Protein AF-A0A397J3V9-F1 (afdb_monomer)

Organism: NCBI:txid1348612

Solvent-accessible surface area (backbone atoms only — not comparable to full-atom values): 6499 Å² total; per-residue (Å²): 133,70,63,68,57,55,51,54,33,61,75,67,69,60,52,56,84,55,53,51,75,68,44,44,78,47,19,62,61,45,48,74,74,38,84,43,70,69,54,41,54,51,46,46,50,44,39,36,78,72,54,57,31,49,75,65,44,39,41,45,34,53,62,83,75,92,65,94,66,84,74,77,77,77,81,62,92,64,95,73,89,80,81,88,72,82,83,77,85,71,70,70,67,61,62,63,63,68,77,76,116

Sequence (101 aa):
MLAVVTKIVEKYNLSSKTDSSELSQYTTEFLKSLTDDRKRNQARKRLQDGFKFSNEQVSVLIPNQRSGKVKIINVIKGSCKMVVTSPPKDLEEEIIREITK

Foldseek 3Di:
DLVQLVCLCVVVVDALPDDLVVLLVQLVVLCVVQVDPVSLVVSLCCCCVPRVHDPSSSCSNRPDPPDDDPPPPPPPPDDDDDDDDDDDPPPPPVVVVVVPD

pLDDT: mean 74.92, std 22.27, range [37.09, 97.06]

Structure (mmCIF, N/CA/C/O backbone):
data_AF-A0A397J3V9-F1
#
_entry.id   AF-A0A397J3V9-F1
#
loop_
_atom_site.group_PDB
_atom_site.id
_atom_site.type_symbol
_atom_site.label_atom_id
_atom_site.label_alt_id
_atom_site.label_comp_id
_atom_site.label_asym_id
_atom_site.label_entity_id
_atom_site.label_seq_id
_atom_site.pdbx_PDB_ins_code
_atom_site.Cartn_x
_atom_site.Cartn_y
_atom_site.Cartn_z
_atom_site.occupancy
_atom_site.B_iso_or_equiv
_atom_site.auth_seq_id
_atom_site.auth_comp_id
_atom_site.auth_asym_id
_atom_site.auth_atom_id
_atom_site.pdbx_PDB_model_num
ATOM 1 N N . MET A 1 1 ? -1.653 -13.757 -4.297 1.00 57.25 1 MET A N 1
ATOM 2 C CA . MET A 1 1 ? -1.775 -12.927 -3.075 1.00 57.25 1 MET A CA 1
ATOM 3 C C . MET A 1 1 ? -0.457 -12.187 -2.861 1.00 57.25 1 MET A C 1
ATOM 5 O O . MET A 1 1 ? 0.576 -12.823 -3.017 1.00 57.25 1 MET A O 1
ATOM 9 N N . LEU A 1 2 ? -0.449 -10.878 -2.578 1.00 83.12 2 LEU A N 1
ATOM 10 C CA . LEU A 1 2 ? 0.805 -10.130 -2.391 1.00 83.12 2 LEU A CA 1
ATOM 11 C C . LEU A 1 2 ? 1.211 -10.144 -0.909 1.00 83.12 2 LEU A C 1
ATOM 13 O O . LEU A 1 2 ? 0.781 -9.290 -0.139 1.00 83.12 2 LEU A O 1
ATOM 17 N N . ALA A 1 3 ? 2.017 -11.137 -0.522 1.00 89.25 3 ALA A N 1
ATOM 18 C CA . ALA A 1 3 ? 2.370 -11.408 0.877 1.00 89.25 3 ALA A CA 1
ATOM 19 C C . ALA A 1 3 ? 3.008 -10.208 1.602 1.00 89.25 3 ALA A C 1
ATOM 21 O O . ALA A 1 3 ? 2.799 -10.029 2.795 1.00 89.25 3 ALA A O 1
ATOM 22 N N . VAL A 1 4 ? 3.742 -9.360 0.877 1.00 90.00 4 VAL A N 1
ATOM 23 C CA . VAL A 1 4 ? 4.372 -8.140 1.410 1.00 90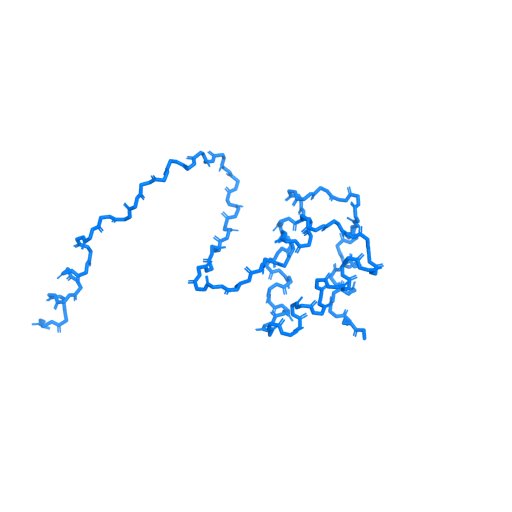.00 4 VAL A CA 1
ATOM 24 C C . VAL A 1 4 ? 3.349 -7.182 2.024 1.00 90.00 4 VAL A C 1
ATOM 26 O O . VAL A 1 4 ? 3.568 -6.687 3.121 1.00 90.00 4 VAL A O 1
ATOM 29 N N . VAL A 1 5 ? 2.217 -6.949 1.350 1.00 93.31 5 VAL A N 1
ATOM 30 C CA . VAL A 1 5 ? 1.178 -6.029 1.848 1.00 93.31 5 VAL A CA 1
ATOM 31 C C . VAL A 1 5 ? 0.584 -6.560 3.140 1.00 93.31 5 VAL A C 1
ATOM 33 O O . VAL A 1 5 ? 0.479 -5.815 4.104 1.00 93.31 5 VAL A O 1
ATOM 36 N N . THR A 1 6 ? 0.251 -7.851 3.171 1.00 94.19 6 THR A N 1
ATOM 37 C CA . THR A 1 6 ? -0.274 -8.503 4.374 1.00 94.19 6 THR A CA 1
ATOM 38 C C . THR A 1 6 ? 0.706 -8.382 5.539 1.00 94.19 6 THR A C 1
ATOM 40 O O . THR A 1 6 ? 0.311 -7.929 6.604 1.00 94.19 6 THR A O 1
ATOM 43 N N . LYS A 1 7 ? 1.996 -8.662 5.310 1.00 95.25 7 LYS A N 1
ATOM 44 C CA . LYS A 1 7 ? 3.034 -8.532 6.342 1.00 95.25 7 LYS A CA 1
ATOM 45 C C . LYS A 1 7 ? 3.137 -7.116 6.904 1.00 95.25 7 LYS A C 1
ATOM 47 O O . LYS A 1 7 ? 3.266 -6.967 8.110 1.00 95.25 7 LYS A O 1
ATOM 52 N N . ILE A 1 8 ? 3.103 -6.084 6.056 1.00 94.19 8 ILE A N 1
ATOM 53 C CA . ILE A 1 8 ? 3.182 -4.687 6.516 1.00 94.19 8 ILE A CA 1
ATOM 54 C C . ILE A 1 8 ? 1.918 -4.312 7.299 1.00 94.19 8 ILE A C 1
ATOM 56 O O . ILE A 1 8 ? 2.022 -3.729 8.375 1.00 94.19 8 ILE A O 1
ATOM 60 N N . VAL A 1 9 ? 0.737 -4.675 6.790 1.00 94.81 9 VAL A N 1
ATOM 61 C CA . VAL A 1 9 ? -0.546 -4.398 7.450 1.00 94.81 9 VAL A CA 1
ATOM 62 C C . VAL A 1 9 ? -0.610 -5.051 8.831 1.00 94.81 9 VAL A C 1
ATOM 64 O O . VAL A 1 9 ? -0.954 -4.376 9.794 1.00 94.81 9 VAL A O 1
ATOM 67 N N . GLU A 1 10 ? -0.220 -6.320 8.952 1.00 94.94 10 GLU A N 1
ATOM 68 C CA . GLU A 1 10 ? -0.196 -7.043 10.230 1.00 94.94 10 GLU A CA 1
ATOM 69 C C . GLU A 1 10 ? 0.885 -6.506 11.174 1.00 94.94 10 GLU A C 1
ATOM 71 O O . GLU A 1 10 ? 0.608 -6.252 12.341 1.00 94.94 10 GLU A O 1
ATOM 76 N N . LYS A 1 11 ? 2.103 -6.258 10.671 1.00 96.00 11 LYS A N 1
ATOM 77 C CA . LYS A 1 11 ? 3.224 -5.740 11.476 1.00 96.00 11 LYS A CA 1
ATOM 78 C C . LYS A 1 11 ? 2.877 -4.437 12.197 1.00 96.00 11 LYS A C 1
ATOM 80 O O . LYS A 1 11 ? 3.338 -4.228 13.316 1.00 96.00 11 LYS A O 1
ATOM 85 N N . TYR A 1 12 ? 2.110 -3.562 11.550 1.00 94.69 12 TYR A N 1
ATOM 86 C CA . TYR A 1 12 ? 1.729 -2.259 12.099 1.00 94.69 12 TYR A CA 1
ATOM 87 C C . TYR A 1 12 ? 0.257 -2.186 12.527 1.00 94.69 12 TYR A C 1
ATOM 89 O O . TYR A 1 12 ? -0.211 -1.104 12.861 1.00 94.69 12 TYR A O 1
ATOM 97 N N . ASN A 1 13 ? -0.471 -3.310 12.526 1.00 95.12 13 ASN A N 1
ATOM 98 C CA . ASN A 1 13 ? -1.907 -3.374 12.832 1.00 95.12 13 ASN A CA 1
ATOM 99 C C . ASN A 1 13 ? -2.750 -2.332 12.066 1.00 95.12 13 ASN A C 1
ATOM 101 O O . ASN A 1 13 ? -3.676 -1.730 12.613 1.00 95.12 13 ASN A O 1
ATOM 105 N N . LEU A 1 14 ? -2.427 -2.104 10.789 1.00 95.38 14 LEU A N 1
ATOM 106 C CA . LEU A 1 14 ? -3.122 -1.119 9.960 1.00 95.38 14 LEU A CA 1
ATOM 107 C C . LEU A 1 14 ? -4.525 -1.615 9.620 1.00 95.38 14 LEU A C 1
ATOM 109 O O . LEU A 1 14 ? -4.734 -2.787 9.307 1.00 95.38 14 LEU A O 1
ATOM 113 N N . SER A 1 15 ? -5.495 -0.709 9.598 1.00 95.19 15 SER A N 1
ATOM 114 C CA . SER A 1 15 ? -6.855 -1.047 9.186 1.00 95.19 15 SER A CA 1
ATOM 115 C C . SER A 1 15 ? -7.516 0.108 8.449 1.00 95.19 15 SER A C 1
ATOM 117 O O . SER A 1 15 ? -7.050 1.244 8.507 1.00 95.19 15 SER A O 1
ATOM 119 N N . SER A 1 16 ? -8.654 -0.158 7.809 1.00 94.69 16 SER A N 1
ATOM 120 C CA . SER A 1 16 ? -9.470 0.887 7.183 1.00 94.69 16 SER A CA 1
ATOM 121 C C . SER A 1 16 ? -9.982 1.948 8.165 1.00 94.69 16 SER A C 1
ATOM 123 O O . SER A 1 16 ? -10.416 3.009 7.725 1.00 94.69 16 SER A O 1
ATOM 125 N N . LYS A 1 17 ? -9.920 1.689 9.478 1.00 94.94 17 LYS A N 1
ATOM 126 C CA . LYS A 1 17 ? -10.285 2.646 10.532 1.00 94.94 17 LYS A CA 1
ATOM 127 C C . LYS A 1 17 ? -9.151 3.613 10.889 1.00 94.94 17 LYS A C 1
ATOM 129 O O . LYS A 1 17 ? -9.413 4.595 11.567 1.00 94.94 17 LYS A O 1
ATOM 134 N N . THR A 1 18 ? -7.915 3.325 10.479 1.00 92.94 18 THR A N 1
ATOM 135 C CA . THR A 1 18 ? -6.749 4.173 10.753 1.00 92.94 18 THR A CA 1
ATOM 136 C C . THR A 1 18 ? -6.812 5.445 9.910 1.00 92.94 18 THR A C 1
ATOM 138 O O . THR A 1 18 ? -7.098 5.387 8.711 1.00 92.94 18 THR A O 1
ATOM 141 N N . ASP A 1 19 ? -6.510 6.593 10.509 1.00 91.25 19 ASP A N 1
ATOM 142 C CA . ASP A 1 19 ? -6.555 7.871 9.806 1.00 91.25 19 ASP A CA 1
ATOM 143 C C . ASP A 1 19 ? -5.541 7.939 8.659 1.00 91.25 19 ASP A C 1
ATOM 145 O O . ASP A 1 19 ? -4.390 7.515 8.781 1.00 91.25 19 ASP A O 1
ATOM 149 N N . SER A 1 20 ? -5.940 8.555 7.543 1.00 88.50 20 SER A N 1
ATOM 150 C CA . SER A 1 20 ? -5.066 8.758 6.378 1.00 88.50 20 SER A CA 1
ATOM 151 C C . SER A 1 20 ? -3.764 9.485 6.744 1.00 88.50 20 SER A C 1
ATOM 153 O O . SER A 1 20 ? -2.712 9.175 6.192 1.00 88.50 20 SER A O 1
ATOM 155 N N . SER A 1 21 ? -3.813 10.420 7.698 1.00 86.38 21 SER A N 1
ATOM 156 C CA . SER A 1 21 ? -2.624 11.132 8.187 1.00 86.38 21 SER A CA 1
ATOM 157 C C . SER A 1 21 ? -1.635 10.186 8.874 1.00 86.38 21 SER A C 1
ATOM 159 O O . SER A 1 21 ? -0.444 10.205 8.567 1.00 86.38 21 SER A O 1
ATOM 161 N N . GLU A 1 22 ? -2.128 9.295 9.736 1.00 89.69 22 GLU A N 1
ATOM 162 C CA . GLU A 1 22 ? -1.298 8.300 10.416 1.00 89.69 22 GLU A CA 1
ATOM 163 C C . GLU A 1 22 ? -0.747 7.270 9.425 1.00 89.69 22 GLU A C 1
ATOM 165 O O . GLU A 1 22 ? 0.421 6.899 9.501 1.00 89.69 22 GLU A O 1
ATOM 170 N N . LEU A 1 23 ? -1.533 6.876 8.418 1.00 92.38 23 LEU A N 1
ATOM 171 C CA . LEU A 1 23 ? -1.070 5.963 7.370 1.00 92.38 23 LEU A CA 1
ATOM 172 C C . LEU A 1 23 ? 0.114 6.520 6.561 1.00 92.38 23 LEU A C 1
ATOM 174 O O . LEU A 1 23 ? 0.934 5.739 6.071 1.00 92.38 23 LEU A O 1
ATOM 178 N N . SER A 1 24 ? 0.243 7.846 6.446 1.00 88.94 24 SER A N 1
ATOM 179 C CA . SER A 1 24 ? 1.317 8.484 5.669 1.00 88.94 24 SER A CA 1
ATOM 180 C C . SER A 1 24 ? 2.725 8.156 6.174 1.00 88.94 24 SER A C 1
ATOM 182 O O . SER A 1 24 ? 3.669 8.112 5.384 1.00 88.94 24 SER A O 1
ATOM 184 N N . GLN A 1 25 ? 2.879 7.821 7.460 1.00 91.31 25 GLN A N 1
ATOM 185 C CA . GLN A 1 25 ? 4.182 7.444 8.012 1.00 91.31 25 GLN A CA 1
ATOM 186 C C . GLN A 1 25 ? 4.694 6.096 7.475 1.00 91.31 25 GLN A C 1
ATOM 188 O O . GLN A 1 25 ? 5.896 5.831 7.502 1.00 91.31 25 GLN A O 1
ATOM 193 N N . TYR A 1 26 ? 3.803 5.249 6.943 1.00 93.56 26 TYR A N 1
ATOM 194 C CA . TYR A 1 26 ? 4.1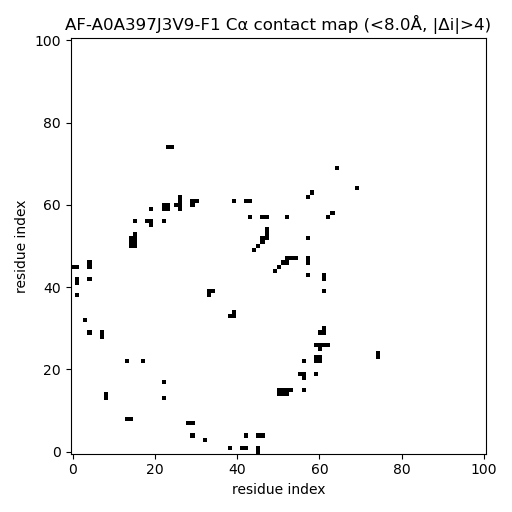48 3.923 6.421 1.00 93.56 26 TYR A CA 1
ATOM 195 C C . TYR A 1 26 ? 4.377 3.898 4.908 1.00 93.56 26 TYR A C 1
ATOM 197 O O . TYR A 1 26 ? 4.801 2.869 4.375 1.00 93.56 26 TYR A O 1
ATOM 205 N N . THR A 1 27 ? 4.151 5.011 4.205 1.00 90.75 27 THR A N 1
ATOM 206 C CA . THR A 1 27 ? 4.325 5.106 2.748 1.00 90.75 27 THR A CA 1
ATOM 207 C C . THR A 1 27 ? 5.711 4.629 2.311 1.00 90.75 27 THR A C 1
ATOM 209 O O . THR A 1 27 ? 5.840 3.840 1.375 1.00 90.75 27 THR A O 1
ATOM 212 N N . THR A 1 28 ? 6.760 5.034 3.029 1.00 88.62 28 THR A N 1
ATOM 213 C CA . THR A 1 28 ? 8.143 4.659 2.710 1.00 88.62 28 THR A CA 1
ATOM 214 C C . THR A 1 28 ? 8.381 3.147 2.791 1.00 88.62 28 THR A C 1
ATOM 216 O O . THR A 1 28 ? 9.099 2.602 1.954 1.00 88.62 28 THR A O 1
ATOM 219 N N . GLU A 1 29 ? 7.760 2.439 3.737 1.00 91.69 29 GLU A N 1
ATOM 220 C CA . GLU A 1 29 ? 7.910 0.981 3.868 1.00 91.69 29 GLU A CA 1
ATOM 221 C C . GLU A 1 29 ? 7.225 0.221 2.726 1.00 91.69 29 GLU A C 1
ATOM 223 O O . GLU A 1 29 ? 7.782 -0.743 2.184 1.00 91.69 29 GLU A O 1
ATOM 228 N N . PHE A 1 30 ? 6.059 0.700 2.283 1.00 90.88 30 PHE A N 1
ATOM 229 C CA . PHE A 1 30 ? 5.419 0.177 1.078 1.00 90.88 30 PHE A CA 1
ATOM 230 C C . PHE A 1 30 ? 6.270 0.441 -0.167 1.00 90.88 30 PHE A C 1
ATOM 232 O O . PHE A 1 30 ? 6.471 -0.475 -0.962 1.00 90.88 30 PHE A O 1
ATOM 239 N N . LEU A 1 31 ? 6.812 1.650 -0.332 1.00 87.12 31 LEU A N 1
ATOM 240 C CA . LEU A 1 31 ? 7.618 2.005 -1.506 1.00 87.12 31 LEU A CA 1
ATOM 241 C C . LEU A 1 31 ? 8.931 1.218 -1.590 1.00 87.12 31 LEU A C 1
ATOM 243 O O . LEU A 1 31 ? 9.272 0.739 -2.670 1.00 87.12 31 LEU A O 1
ATOM 247 N N . LYS A 1 32 ? 9.627 1.010 -0.464 1.00 88.75 32 LYS A N 1
ATOM 248 C CA . LYS A 1 32 ? 10.825 0.151 -0.408 1.00 88.75 32 LYS A CA 1
ATOM 249 C C . LYS A 1 32 ? 10.522 -1.283 -0.843 1.00 88.75 32 LYS A C 1
ATOM 251 O O . LYS A 1 32 ? 11.327 -1.913 -1.522 1.00 88.75 32 LYS A O 1
ATOM 256 N N . SER A 1 33 ? 9.353 -1.794 -0.460 1.00 88.00 33 SER A N 1
ATOM 257 C CA . SER A 1 33 ? 8.968 -3.180 -0.731 1.00 88.00 33 SER A CA 1
ATOM 258 C C . SER A 1 33 ? 8.330 -3.383 -2.116 1.00 88.00 33 SER A C 1
ATOM 260 O O . SER A 1 33 ? 8.240 -4.515 -2.599 1.00 88.00 33 SER A O 1
ATOM 262 N N . LEU A 1 34 ? 7.869 -2.307 -2.765 1.00 88.62 34 LEU A N 1
ATOM 263 C CA . LEU A 1 34 ? 7.118 -2.323 -4.024 1.00 88.62 34 LEU A CA 1
ATOM 264 C C . LEU A 1 34 ? 7.830 -1.488 -5.099 1.00 88.62 34 LEU A C 1
ATOM 266 O O . LEU A 1 34 ? 7.366 -0.418 -5.493 1.00 88.62 34 LEU A O 1
ATOM 270 N N . THR A 1 35 ? 8.947 -2.015 -5.598 1.00 81.81 35 THR A N 1
ATOM 271 C CA . THR A 1 35 ? 9.794 -1.357 -6.608 1.00 81.81 35 THR A CA 1
ATOM 272 C C . THR A 1 35 ? 9.197 -1.333 -8.021 1.00 81.81 35 THR A C 1
ATOM 274 O O . THR A 1 35 ? 9.610 -0.528 -8.844 1.00 81.81 35 THR A O 1
ATOM 277 N N . ASP A 1 36 ? 8.220 -2.196 -8.306 1.00 85.44 36 ASP A N 1
ATOM 278 C CA . ASP A 1 36 ? 7.624 -2.399 -9.633 1.00 85.44 36 ASP A CA 1
ATOM 279 C C . ASP A 1 36 ? 6.171 -1.888 -9.669 1.00 85.44 36 ASP A C 1
ATOM 281 O O . ASP A 1 36 ? 5.374 -2.171 -8.767 1.00 85.44 36 ASP A O 1
ATOM 285 N N . ASP A 1 37 ? 5.794 -1.181 -10.736 1.00 84.94 37 ASP A N 1
ATOM 286 C CA . ASP A 1 37 ? 4.443 -0.646 -10.944 1.00 84.94 37 ASP A CA 1
ATOM 287 C C . ASP A 1 37 ? 3.332 -1.695 -10.943 1.00 84.94 37 ASP A C 1
ATOM 289 O O . ASP A 1 37 ? 2.250 -1.476 -10.383 1.00 84.94 37 ASP A O 1
ATOM 293 N N . ARG A 1 38 ? 3.584 -2.870 -11.518 1.00 88.44 38 ARG A N 1
ATOM 294 C CA . ARG A 1 38 ?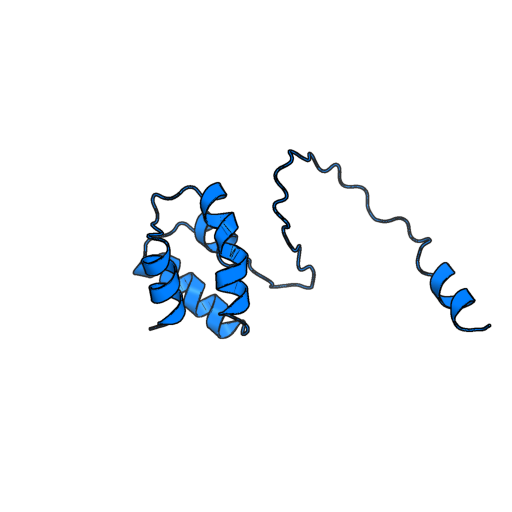 2.656 -4.001 -11.481 1.00 88.44 38 ARG A CA 1
ATOM 295 C C . ARG A 1 38 ? 2.425 -4.454 -10.044 1.00 88.44 38 ARG A C 1
ATOM 297 O O . ARG A 1 38 ? 1.276 -4.693 -9.661 1.00 88.44 38 ARG A O 1
ATOM 304 N N . LYS A 1 39 ? 3.488 -4.528 -9.234 1.00 89.50 39 LYS A N 1
ATOM 305 C CA . LYS A 1 39 ? 3.387 -4.880 -7.805 1.00 89.50 39 LYS A CA 1
ATOM 306 C C . LYS A 1 39 ? 2.627 -3.806 -7.031 1.00 89.50 39 LYS A C 1
ATOM 308 O O . LYS A 1 39 ? 1.771 -4.155 -6.220 1.00 89.50 39 LYS A O 1
ATOM 313 N N . ARG A 1 40 ? 2.858 -2.521 -7.321 1.00 90.81 40 ARG A N 1
ATOM 314 C CA . ARG A 1 40 ? 2.098 -1.406 -6.728 1.00 90.81 40 ARG A CA 1
ATOM 315 C C . ARG A 1 40 ? 0.613 -1.482 -7.054 1.00 90.81 40 ARG A C 1
ATOM 317 O O . ARG A 1 40 ? -0.211 -1.405 -6.148 1.00 90.81 40 ARG A O 1
ATOM 324 N N . ASN A 1 41 ? 0.252 -1.710 -8.313 1.00 91.31 41 ASN A N 1
ATOM 325 C CA . ASN A 1 41 ? -1.150 -1.849 -8.713 1.00 91.31 41 ASN A CA 1
ATOM 326 C C . ASN A 1 41 ? -1.822 -3.058 -8.049 1.00 91.31 41 ASN A C 1
ATOM 328 O O . ASN A 1 41 ? -2.964 -2.963 -7.598 1.00 91.31 41 ASN A O 1
ATOM 332 N N . GLN A 1 42 ? -1.110 -4.180 -7.928 1.00 92.69 42 GLN A N 1
ATOM 333 C CA . GLN A 1 42 ? -1.612 -5.346 -7.204 1.00 92.69 42 GLN A CA 1
ATOM 334 C C . GLN A 1 42 ? -1.780 -5.065 -5.704 1.00 92.69 42 GLN A C 1
ATOM 336 O O . GLN A 1 42 ? -2.768 -5.492 -5.106 1.00 92.69 42 GLN A O 1
ATOM 341 N N . ALA A 1 43 ? -0.846 -4.330 -5.102 1.00 93.94 43 ALA A N 1
ATOM 342 C CA . ALA A 1 43 ? -0.920 -3.919 -3.708 1.00 93.94 43 ALA A CA 1
ATOM 343 C C . ALA A 1 43 ? -2.116 -2.998 -3.444 1.00 93.94 43 ALA A C 1
ATOM 345 O O . ALA A 1 43 ? -2.865 -3.239 -2.500 1.00 93.94 43 ALA A O 1
ATOM 346 N N . ARG A 1 44 ? -2.349 -2.011 -4.320 1.00 94.44 44 ARG A N 1
ATOM 347 C CA . ARG A 1 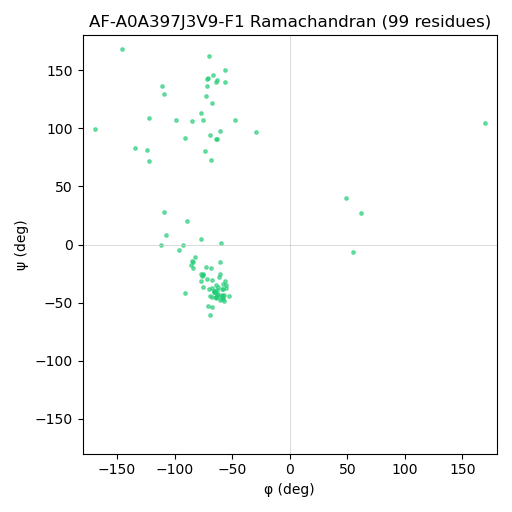44 ? -3.508 -1.107 -4.249 1.00 94.44 44 ARG A CA 1
ATOM 348 C C . ARG A 1 44 ? -4.825 -1.884 -4.272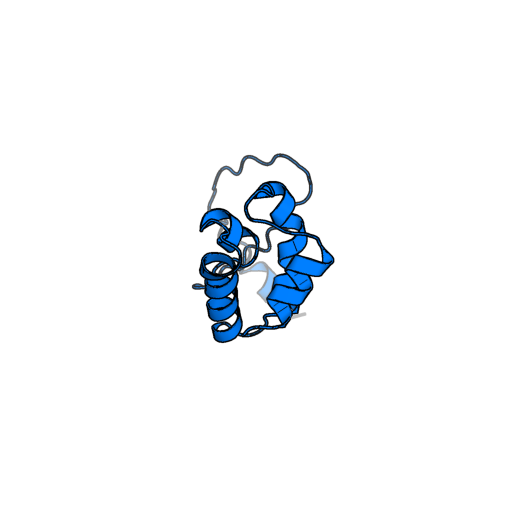 1.00 94.44 44 ARG A C 1
ATOM 350 O O . ARG A 1 44 ? -5.640 -1.702 -3.372 1.00 94.44 44 ARG A O 1
ATOM 357 N N . LYS A 1 45 ? -4.983 -2.821 -5.218 1.00 94.50 45 LYS A N 1
ATOM 358 C CA . LYS A 1 45 ? -6.156 -3.713 -5.272 1.00 94.50 45 LYS A CA 1
ATOM 359 C C . LYS A 1 45 ? -6.310 -4.532 -3.993 1.00 94.50 45 LYS A C 1
ATOM 361 O O . LYS A 1 45 ? -7.398 -4.634 -3.448 1.00 94.50 45 LYS A O 1
ATOM 366 N N . ARG A 1 46 ? -5.216 -5.087 -3.457 1.00 94.75 46 ARG A N 1
ATOM 367 C CA . ARG A 1 46 ? -5.277 -5.877 -2.218 1.00 94.75 46 ARG A CA 1
ATOM 368 C C . ARG A 1 46 ? -5.689 -5.036 -1.005 1.00 94.75 46 ARG A C 1
ATOM 370 O O . ARG A 1 46 ? -6.458 -5.534 -0.187 1.00 94.75 46 ARG A O 1
ATOM 377 N N . LEU A 1 47 ? -5.191 -3.808 -0.881 1.00 95.31 47 LEU A N 1
ATOM 378 C CA . LEU A 1 47 ? -5.582 -2.888 0.191 1.00 95.31 47 LEU A CA 1
ATOM 379 C C . LEU A 1 47 ? -7.077 -2.537 0.105 1.00 95.31 47 LEU A C 1
ATOM 381 O O . LEU A 1 47 ? -7.769 -2.598 1.118 1.00 95.31 47 LEU A O 1
ATOM 385 N N . GLN A 1 48 ? -7.589 -2.269 -1.097 1.00 95.31 48 GLN A N 1
ATOM 386 C CA . GLN A 1 48 ? -9.008 -1.968 -1.324 1.00 95.31 48 GLN A CA 1
ATOM 387 C C . GLN A 1 48 ? -9.901 -3.198 -1.111 1.00 95.31 48 GLN A C 1
ATOM 389 O O . GLN A 1 48 ? -10.749 -3.224 -0.222 1.00 95.31 48 GLN A O 1
ATOM 394 N N . ASP A 1 49 ? -9.685 -4.260 -1.883 1.00 94.81 49 ASP A N 1
ATOM 395 C CA . ASP A 1 49 ? -10.599 -5.403 -1.925 1.00 94.81 49 ASP A CA 1
ATOM 396 C C . ASP A 1 49 ? -10.467 -6.281 -0.679 1.00 94.81 49 ASP A C 1
ATOM 398 O O . ASP A 1 49 ? -11.452 -6.827 -0.174 1.00 94.81 49 ASP A O 1
ATOM 402 N N . GLY A 1 50 ? -9.233 -6.420 -0.189 1.00 93.81 50 GLY A N 1
ATOM 403 C CA . GLY A 1 50 ? -8.857 -7.349 0.865 1.00 93.81 50 GLY A CA 1
ATOM 404 C C . GLY A 1 50 ? -8.930 -6.789 2.274 1.00 93.81 50 GLY A C 1
ATOM 405 O O . GLY A 1 50 ? -9.378 -7.492 3.172 1.00 93.81 50 GLY A O 1
ATOM 406 N N . PHE A 1 51 ? -8.477 -5.551 2.456 1.00 94.88 51 PHE A N 1
ATOM 407 C CA . PHE A 1 51 ? -8.402 -4.891 3.763 1.00 94.88 51 PHE A CA 1
ATOM 408 C C . PHE A 1 51 ? -9.388 -3.723 3.902 1.00 94.88 51 PHE A C 1
ATOM 410 O O . PHE A 1 51 ? -9.465 -3.112 4.963 1.00 94.88 51 PHE A O 1
ATOM 417 N N . LYS A 1 52 ? -10.175 -3.445 2.852 1.00 97.06 52 LYS A N 1
ATOM 418 C CA . LYS A 1 52 ? -11.246 -2.439 2.838 1.00 97.06 52 LYS A CA 1
ATOM 419 C C . LYS A 1 52 ? -10.767 -1.006 3.080 1.00 97.06 52 LYS A C 1
ATOM 421 O O . LYS A 1 52 ? -11.542 -0.180 3.553 1.00 97.06 52 LYS A O 1
ATOM 426 N N . PHE A 1 53 ? -9.515 -0.697 2.741 1.00 96.75 53 PHE A N 1
ATOM 427 C CA . PHE A 1 53 ? -9.026 0.683 2.754 1.00 96.75 53 PHE A CA 1
ATOM 428 C C . PHE A 1 53 ? -9.726 1.522 1.681 1.00 96.75 53 PHE A C 1
ATOM 430 O O . PHE A 1 53 ? -10.010 1.042 0.578 1.00 96.75 53 PHE A O 1
ATOM 437 N N . SER A 1 54 ? -9.952 2.798 1.986 1.00 96.06 54 SER A N 1
ATOM 438 C CA . SER A 1 54 ? -10.498 3.765 1.038 1.00 96.06 54 SER A CA 1
ATOM 439 C C . SER A 1 54 ? -9.490 4.104 -0.068 1.00 96.06 54 SER A C 1
ATOM 441 O O . SER A 1 54 ? -8.279 3.908 0.064 1.00 96.06 54 SER A O 1
ATOM 443 N N . ASN A 1 55 ? -9.980 4.670 -1.175 1.00 93.50 55 ASN A N 1
ATOM 444 C CA . ASN A 1 55 ? -9.119 5.145 -2.264 1.00 93.50 55 ASN A CA 1
ATOM 445 C C . ASN A 1 55 ? -8.103 6.199 -1.806 1.00 93.50 55 ASN A C 1
ATOM 447 O O . ASN A 1 55 ? -6.986 6.241 -2.329 1.00 93.50 55 ASN A O 1
ATOM 451 N N . GLU A 1 56 ? -8.492 7.035 -0.844 1.00 92.75 56 GLU A N 1
ATOM 452 C CA . GLU A 1 56 ? -7.631 8.052 -0.251 1.00 92.75 56 GLU A CA 1
ATOM 453 C C . GLU A 1 56 ? -6.507 7.397 0.553 1.00 92.75 56 GLU A C 1
ATOM 455 O O . GLU A 1 56 ? -5.335 7.607 0.241 1.00 92.75 56 GLU A O 1
ATOM 460 N N . GLN A 1 57 ? -6.852 6.505 1.486 1.00 95.25 57 GLN A N 1
ATOM 461 C CA . GLN A 1 57 ? -5.884 5.763 2.300 1.00 95.25 57 GLN A CA 1
ATOM 462 C C . GLN A 1 57 ? -4.900 4.972 1.426 1.00 95.25 57 GLN A C 1
ATOM 464 O O . GLN A 1 57 ? -3.689 5.006 1.638 1.00 95.25 57 GLN A O 1
ATOM 469 N N . VAL A 1 58 ? -5.399 4.304 0.382 1.00 95.19 58 VAL A N 1
ATOM 470 C CA . VAL A 1 58 ? -4.561 3.568 -0.576 1.00 95.19 58 VAL A CA 1
ATOM 471 C C . VAL A 1 58 ? -3.622 4.498 -1.344 1.00 95.19 58 VAL A C 1
ATOM 473 O O . VAL A 1 58 ? -2.496 4.111 -1.656 1.00 95.19 58 VAL A O 1
ATOM 476 N N . SER A 1 59 ? -4.055 5.719 -1.656 1.00 92.25 59 SER A N 1
ATOM 477 C CA . SER A 1 59 ? -3.224 6.701 -2.360 1.00 92.25 59 SER A CA 1
ATOM 478 C C . SER A 1 59 ? -2.186 7.358 -1.457 1.00 92.25 59 SER A C 1
ATOM 480 O O . SER A 1 59 ? -1.132 7.739 -1.959 1.00 92.25 59 SER A O 1
ATOM 482 N N . VAL A 1 60 ? -2.434 7.413 -0.148 1.00 92.56 60 VAL A N 1
ATOM 483 C CA . VAL A 1 60 ? -1.425 7.776 0.851 1.00 92.56 60 VAL A CA 1
ATOM 484 C C . VAL A 1 60 ? -0.383 6.666 0.999 1.00 92.56 60 VAL A C 1
ATOM 486 O O . VAL A 1 60 ? 0.812 6.919 0.854 1.00 92.56 60 VAL A O 1
ATOM 489 N N . LEU A 1 61 ? -0.821 5.424 1.231 1.00 93.50 61 LEU A N 1
ATOM 490 C CA . LEU A 1 61 ? 0.078 4.283 1.443 1.00 93.50 61 LEU A CA 1
ATOM 491 C C . LEU A 1 61 ? 0.914 3.953 0.202 1.00 93.50 61 LEU A C 1
ATOM 493 O O . LEU A 1 61 ? 2.093 3.623 0.311 1.00 93.50 61 LEU A O 1
ATOM 497 N N . ILE A 1 62 ? 0.303 4.023 -0.983 1.00 92.81 62 ILE A N 1
ATOM 498 C CA . ILE A 1 62 ? 0.943 3.685 -2.257 1.00 92.81 62 ILE A CA 1
ATOM 499 C C . ILE A 1 62 ? 0.606 4.773 -3.283 1.00 92.81 62 ILE A C 1
ATOM 501 O O . ILE A 1 62 ? -0.318 4.594 -4.085 1.00 92.81 62 ILE A O 1
ATOM 505 N N . PRO A 1 63 ? 1.342 5.898 -3.290 1.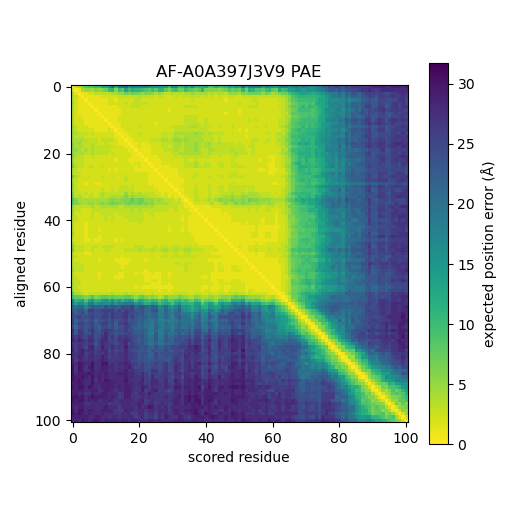00 87.69 63 PRO A N 1
ATOM 506 C CA . PRO A 1 63 ? 1.122 6.989 -4.231 1.00 87.69 63 PRO A CA 1
ATOM 507 C C . PRO A 1 63 ? 1.200 6.523 -5.686 1.00 87.69 63 PRO A C 1
ATOM 509 O O . PRO A 1 63 ? 2.046 5.709 -6.061 1.00 87.69 63 PRO A O 1
ATOM 512 N N . ASN A 1 64 ? 0.310 7.049 -6.527 1.00 77.38 64 ASN A N 1
ATOM 513 C CA . ASN A 1 64 ? 0.296 6.740 -7.953 1.00 77.38 64 ASN A CA 1
ATOM 514 C C . ASN A 1 64 ? 1.411 7.528 -8.662 1.00 77.38 64 ASN A C 1
ATOM 516 O O . ASN A 1 64 ? 1.343 8.750 -8.742 1.00 77.38 64 ASN A O 1
ATOM 520 N N . GLN A 1 65 ? 2.429 6.847 -9.191 1.00 66.69 65 GLN A N 1
ATOM 521 C CA . GLN A 1 65 ? 3.595 7.492 -9.817 1.00 66.69 65 GLN A CA 1
ATOM 522 C C . GLN A 1 65 ? 3.426 7.770 -11.321 1.00 66.69 65 GLN A C 1
ATOM 524 O O . GLN A 1 65 ? 4.417 7.958 -12.019 1.00 66.69 65 GLN A O 1
ATOM 529 N N . ARG A 1 66 ? 2.190 7.812 -11.840 1.00 55.47 66 ARG A N 1
ATOM 530 C CA . ARG A 1 66 ? 1.872 7.725 -13.282 1.00 55.47 66 ARG A CA 1
ATOM 531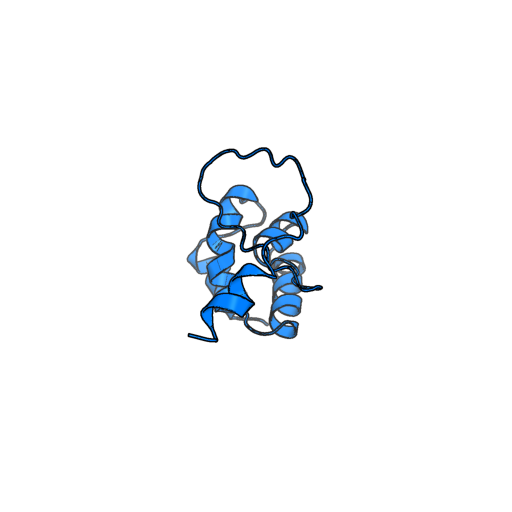 C C . ARG A 1 66 ? 2.465 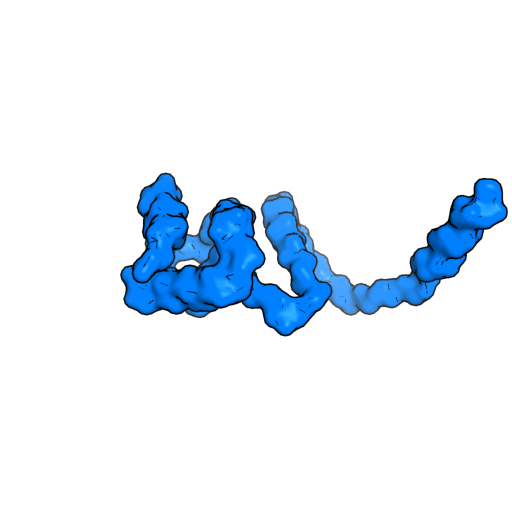8.808 -14.207 1.00 55.47 66 ARG A C 1
ATOM 533 O O . ARG A 1 66 ? 2.222 8.745 -15.403 1.00 55.47 66 ARG A O 1
ATOM 540 N N . SER A 1 67 ? 3.250 9.765 -13.720 1.00 42.75 67 SER A N 1
ATOM 541 C CA . SER A 1 67 ? 3.945 10.736 -14.574 1.00 42.75 67 SER A CA 1
ATOM 542 C C . SER A 1 67 ? 4.983 11.541 -13.784 1.00 42.75 67 SER A C 1
ATOM 544 O O . SER A 1 67 ? 4.610 12.491 -13.101 1.00 42.75 67 SER A O 1
ATOM 546 N N . GLY A 1 68 ? 6.265 11.164 -13.873 1.00 44.00 68 GLY A N 1
ATOM 547 C CA . GLY A 1 68 ? 7.464 12.031 -13.816 1.00 44.00 68 GLY A CA 1
ATOM 548 C C . GLY A 1 68 ? 7.715 12.985 -12.636 1.00 44.00 68 GLY A C 1
ATOM 549 O O . GLY A 1 68 ? 8.779 13.587 -12.574 1.00 44.00 68 GLY A O 1
ATOM 550 N N . LYS A 1 69 ? 6.794 13.153 -11.691 1.00 45.50 69 LYS A N 1
ATOM 551 C CA . LYS A 1 69 ? 6.943 14.035 -10.530 1.00 45.50 69 LYS A CA 1
ATOM 552 C C . LYS A 1 69 ? 6.728 13.206 -9.282 1.00 45.50 69 LYS A C 1
ATOM 554 O O . LYS A 1 69 ? 5.643 13.190 -8.702 1.00 45.50 69 LYS A O 1
ATOM 559 N N . VAL A 1 70 ? 7.778 12.498 -8.876 1.00 44.78 70 VAL A N 1
ATOM 560 C CA . VAL A 1 70 ? 7.870 11.957 -7.522 1.00 44.78 70 VAL A CA 1
ATOM 561 C C . VAL A 1 70 ? 7.902 13.164 -6.584 1.00 44.78 70 VAL A C 1
ATOM 563 O O . VAL A 1 70 ? 8.959 13.710 -6.290 1.00 44.78 70 VAL A O 1
ATOM 566 N N . LYS A 1 71 ? 6.737 13.626 -6.122 1.00 48.53 71 LYS A N 1
ATOM 567 C CA . LYS A 1 71 ? 6.692 14.394 -4.881 1.00 48.53 71 LYS A CA 1
ATOM 568 C C . LYS A 1 71 ? 7.018 13.384 -3.793 1.00 48.53 71 LYS A C 1
ATOM 570 O O . LYS A 1 71 ? 6.141 12.643 -3.357 1.00 48.53 71 LYS A O 1
ATOM 575 N N . ILE A 1 72 ? 8.294 13.298 -3.424 1.00 43.53 72 ILE A N 1
ATOM 576 C CA . ILE A 1 72 ? 8.681 12.717 -2.145 1.00 43.53 72 ILE A CA 1
ATOM 577 C C . ILE A 1 72 ? 7.989 13.611 -1.120 1.00 43.53 72 ILE A C 1
ATOM 579 O O . ILE A 1 72 ? 8.423 14.733 -0.867 1.00 43.53 72 ILE A O 1
ATOM 583 N N . ILE A 1 73 ? 6.832 13.173 -0.627 1.00 47.59 73 ILE A N 1
ATOM 584 C CA . ILE A 1 73 ? 6.158 13.841 0.475 1.00 47.59 73 ILE A CA 1
ATOM 585 C C . ILE A 1 73 ? 6.991 13.485 1.704 1.00 47.59 73 ILE A C 1
ATOM 587 O O . ILE A 1 73 ? 6.681 12.551 2.436 1.00 47.59 73 ILE A O 1
ATOM 591 N N . ASN A 1 74 ? 8.097 14.201 1.899 1.00 41.84 74 ASN A N 1
ATOM 592 C CA . ASN A 1 74 ? 8.699 14.312 3.212 1.00 41.84 74 ASN A CA 1
ATOM 593 C C . ASN A 1 74 ? 7.654 15.044 4.057 1.00 41.84 74 ASN A C 1
ATOM 595 O O . ASN A 1 74 ? 7.607 16.273 4.060 1.00 41.84 74 ASN A O 1
ATOM 599 N N . VAL A 1 75 ? 6.766 14.289 4.712 1.00 42.00 75 VAL A N 1
ATOM 600 C CA . VAL A 1 75 ? 5.886 14.802 5.765 1.00 42.00 75 VAL A CA 1
ATOM 601 C C . VAL A 1 75 ? 6.793 15.150 6.946 1.00 42.00 75 VAL A C 1
ATOM 603 O O . VAL A 1 75 ? 6.874 14.441 7.944 1.00 42.00 75 VAL A O 1
ATOM 606 N N . ILE A 1 76 ? 7.556 16.232 6.803 1.00 38.94 76 ILE A N 1
ATOM 607 C CA . ILE A 1 76 ? 8.178 16.906 7.927 1.00 38.94 76 ILE A CA 1
ATOM 608 C C . ILE A 1 76 ? 7.031 17.665 8.574 1.00 38.94 76 ILE A C 1
ATOM 610 O O . ILE A 1 76 ? 6.496 18.613 8.008 1.00 38.94 76 ILE A O 1
ATOM 614 N N . LYS A 1 77 ? 6.618 17.156 9.733 1.00 40.62 77 LYS A N 1
ATOM 615 C CA . LYS A 1 77 ? 5.769 17.794 10.740 1.00 40.62 77 LYS A CA 1
ATOM 616 C C . LYS A 1 77 ? 5.946 19.320 10.718 1.00 40.62 77 LYS A C 1
ATOM 618 O O . LYS A 1 77 ? 6.888 19.848 11.295 1.00 40.62 77 LYS A O 1
ATOM 623 N N . GLY A 1 78 ? 5.055 20.015 10.025 1.00 37.09 78 GLY A N 1
ATOM 624 C CA . GLY A 1 78 ? 5.156 21.453 9.827 1.00 37.09 78 GLY A CA 1
ATOM 625 C C . GLY A 1 78 ? 4.145 21.903 8.790 1.00 37.09 78 GLY A C 1
ATOM 626 O O . GLY A 1 78 ? 4.294 21.661 7.600 1.00 37.09 78 GLY A O 1
ATOM 627 N N . SER A 1 79 ? 3.073 22.519 9.259 1.00 46.38 79 SER A N 1
ATOM 628 C CA . SER A 1 79 ? 2.047 23.179 8.461 1.00 46.38 79 SER A CA 1
ATOM 629 C C . SER A 1 79 ? 2.650 24.101 7.393 1.00 46.38 79 SER A C 1
ATOM 631 O O . SER A 1 79 ? 3.102 25.196 7.717 1.00 46.38 79 SER A O 1
ATOM 633 N N . CYS A 1 80 ? 2.602 23.706 6.119 1.00 42.03 80 CYS A N 1
ATOM 634 C CA . CYS A 1 80 ? 2.969 24.580 5.003 1.00 42.03 80 CYS A CA 1
ATOM 635 C C . CYS A 1 80 ? 1.793 24.722 4.029 1.00 42.03 80 CYS A C 1
ATOM 637 O O . CYS A 1 80 ? 1.449 23.798 3.292 1.00 42.03 80 CYS A O 1
ATOM 639 N N . LYS A 1 81 ? 1.186 25.917 4.013 1.00 40.31 81 LYS A N 1
ATOM 640 C CA . LYS A 1 81 ? 0.387 26.401 2.880 1.00 40.31 81 LYS A CA 1
ATOM 641 C C . LYS A 1 81 ? 1.345 26.624 1.710 1.00 40.31 81 LYS A C 1
ATOM 643 O O . LYS A 1 81 ? 2.274 27.412 1.838 1.00 40.31 81 LYS A O 1
ATOM 648 N N . MET A 1 82 ? 1.121 25.961 0.581 1.00 44.25 82 MET A N 1
ATOM 649 C CA . MET A 1 82 ? 1.901 26.200 -0.635 1.00 44.25 82 MET A CA 1
ATOM 650 C C . MET A 1 82 ? 1.114 27.129 -1.561 1.00 44.25 82 MET A C 1
ATOM 652 O O . MET A 1 82 ? 0.134 26.711 -2.175 1.00 44.25 82 MET A O 1
ATOM 656 N N . VAL A 1 83 ? 1.555 28.386 -1.663 1.00 38.03 83 VAL A N 1
ATOM 657 C CA . VAL A 1 83 ? 1.274 29.225 -2.834 1.00 38.03 83 VAL A CA 1
ATOM 658 C C . VAL A 1 83 ? 2.141 28.698 -3.973 1.00 38.03 83 VAL A C 1
ATOM 660 O O . VAL A 1 83 ? 3.343 28.498 -3.814 1.00 38.03 83 VAL A O 1
ATOM 663 N N . VAL A 1 84 ? 1.510 28.415 -5.108 1.00 42.97 84 VAL A N 1
ATOM 664 C CA . VAL A 1 84 ? 2.171 27.897 -6.304 1.00 42.97 84 VAL A CA 1
ATOM 665 C C . VAL A 1 84 ? 2.714 29.081 -7.096 1.00 42.97 84 VAL A C 1
ATOM 667 O O . VAL A 1 84 ? 1.947 29.782 -7.749 1.00 42.97 84 VAL A O 1
ATOM 670 N N . THR A 1 85 ? 4.027 29.287 -7.076 1.00 40.50 85 THR A N 1
ATOM 671 C CA . THR A 1 85 ? 4.718 30.030 -8.133 1.00 40.50 85 THR A CA 1
ATOM 672 C C . THR A 1 85 ? 5.548 29.033 -8.938 1.00 40.50 85 THR A C 1
ATOM 674 O O . THR A 1 85 ? 6.225 28.161 -8.392 1.00 40.50 85 THR A O 1
ATOM 677 N N . SER A 1 86 ? 5.408 29.075 -10.260 1.00 47.56 86 SER A N 1
ATOM 678 C CA . SER A 1 86 ? 6.251 28.321 -11.193 1.00 47.56 86 SER A CA 1
ATOM 679 C C . SER A 1 86 ? 7.736 28.659 -10.983 1.00 47.56 86 SER A C 1
ATOM 681 O O . SER A 1 86 ? 8.033 29.791 -10.598 1.00 47.56 86 SER A O 1
ATOM 683 N N . PRO A 1 87 ? 8.671 27.726 -11.246 1.00 46.34 87 PRO A N 1
ATOM 684 C CA . PRO A 1 87 ? 10.096 27.980 -11.044 1.00 46.34 87 PRO A CA 1
ATOM 685 C C . PRO A 1 87 ? 10.595 29.092 -11.991 1.00 46.34 87 PRO A C 1
ATOM 687 O O . PRO A 1 87 ? 10.175 29.111 -13.154 1.00 46.34 87 PRO A O 1
ATOM 690 N N . PRO A 1 88 ? 11.470 30.011 -11.535 1.00 43.69 88 PRO A N 1
ATOM 691 C CA . PRO A 1 88 ? 12.153 30.943 -12.423 1.00 43.69 88 PRO A CA 1
ATOM 692 C C . PRO A 1 88 ? 13.192 30.197 -13.272 1.00 43.69 88 PRO A C 1
ATOM 694 O O . PRO A 1 88 ? 13.821 29.245 -12.816 1.00 43.69 88 PRO A O 1
ATOM 697 N N . LYS A 1 89 ? 13.326 30.624 -14.530 1.00 51.38 89 LYS A N 1
ATOM 698 C CA . LYS A 1 89 ? 14.065 29.950 -15.612 1.00 51.38 89 LYS A CA 1
ATOM 699 C C . LYS A 1 89 ? 15.594 30.106 -15.537 1.00 51.38 89 LYS A C 1
ATOM 701 O O . LYS A 1 89 ? 16.280 29.628 -16.428 1.00 51.38 89 LYS A O 1
ATOM 706 N N . ASP A 1 90 ? 16.130 30.730 -14.491 1.00 50.97 90 ASP A N 1
ATOM 707 C CA . ASP A 1 90 ? 17.516 31.221 -14.491 1.00 50.97 90 ASP A CA 1
ATOM 708 C C . ASP A 1 90 ? 18.556 30.236 -13.921 1.00 50.97 90 ASP A C 1
ATOM 710 O O . ASP A 1 90 ? 19.741 30.542 -13.906 1.00 50.97 90 ASP A O 1
ATOM 714 N N . LEU A 1 91 ? 18.156 29.037 -13.472 1.00 49.09 91 LEU A N 1
ATOM 715 C CA . LEU A 1 91 ? 19.092 28.080 -12.854 1.00 49.09 91 LEU A CA 1
ATOM 716 C C . LEU A 1 91 ? 19.852 27.202 -13.869 1.00 49.09 91 LEU A C 1
ATOM 718 O O . LEU A 1 91 ? 20.829 26.550 -13.508 1.00 49.09 91 LEU A O 1
ATOM 722 N N . GLU A 1 92 ? 19.423 27.163 -15.133 1.00 51.19 92 GLU A N 1
ATOM 723 C CA . GLU A 1 92 ? 20.061 26.308 -16.147 1.00 51.19 92 GLU A CA 1
ATOM 724 C C . GLU A 1 92 ? 21.411 26.868 -16.633 1.00 51.19 92 GLU A C 1
ATOM 726 O O . GLU A 1 92 ? 22.292 26.093 -17.004 1.00 51.19 92 GLU A O 1
ATOM 731 N N . GLU A 1 93 ? 21.625 28.187 -16.571 1.00 49.31 93 GLU A N 1
ATOM 732 C CA . GLU A 1 93 ? 22.849 28.802 -17.107 1.00 49.31 93 GLU A CA 1
ATOM 733 C C . GLU A 1 93 ? 24.051 28.782 -16.148 1.00 49.31 93 GLU A C 1
ATOM 735 O O . GLU A 1 93 ? 25.196 28.868 -16.598 1.00 49.31 93 GLU A O 1
ATOM 740 N N . GLU A 1 94 ? 23.837 28.618 -14.839 1.00 50.09 94 GLU A N 1
ATOM 741 C CA . GLU A 1 94 ? 24.932 28.645 -13.857 1.00 50.09 94 GLU A CA 1
ATOM 742 C C . GLU A 1 94 ? 25.742 27.335 -13.849 1.00 50.09 94 GLU A C 1
ATOM 744 O O . GLU A 1 94 ? 26.964 27.351 -13.705 1.00 50.09 94 GLU A O 1
ATOM 749 N N . ILE A 1 95 ? 25.095 26.199 -14.136 1.00 53.28 95 ILE A N 1
ATOM 750 C CA . ILE A 1 95 ? 25.743 24.874 -14.165 1.00 53.28 95 ILE A CA 1
ATOM 751 C C . ILE A 1 95 ? 26.747 24.753 -15.328 1.00 53.28 95 ILE A C 1
ATOM 753 O O . ILE A 1 95 ? 27.758 24.062 -15.206 1.00 53.28 95 ILE A O 1
ATOM 757 N N . ILE A 1 96 ? 26.512 25.440 -16.451 1.00 55.53 96 ILE A N 1
ATOM 758 C CA . ILE A 1 96 ? 27.361 25.327 -17.651 1.00 55.53 96 ILE A CA 1
ATOM 759 C C . ILE A 1 96 ? 28.727 26.012 -17.445 1.00 55.53 96 ILE A C 1
ATOM 761 O O . ILE A 1 96 ? 29.733 25.565 -18.000 1.00 55.53 96 ILE A O 1
ATOM 765 N N . ARG A 1 97 ? 28.809 27.059 -16.610 1.00 53.31 97 ARG A N 1
ATOM 766 C CA . ARG A 1 97 ? 30.070 27.787 -16.363 1.00 53.31 97 ARG A CA 1
ATOM 767 C C . ARG A 1 97 ? 31.038 27.041 -15.442 1.00 53.31 97 ARG A C 1
ATOM 769 O O . ARG A 1 97 ? 32.244 27.213 -15.595 1.00 53.31 97 ARG A O 1
ATOM 776 N N . GLU A 1 98 ? 30.538 26.189 -14.550 1.00 46.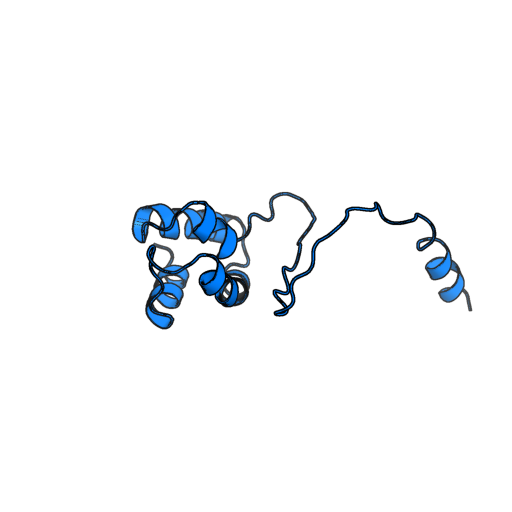97 98 GLU A N 1
ATOM 777 C CA . GLU A 1 98 ? 31.357 25.465 -13.563 1.00 46.97 98 GLU A CA 1
ATOM 778 C C . GLU A 1 98 ? 32.148 24.294 -14.186 1.00 46.97 98 GLU A C 1
ATOM 780 O O . GLU A 1 98 ? 33.203 23.917 -13.686 1.00 46.97 98 GLU A O 1
ATOM 785 N N . ILE A 1 99 ? 31.676 23.727 -15.305 1.00 54.56 99 ILE A N 1
ATOM 786 C CA . ILE A 1 99 ? 32.286 22.539 -15.942 1.00 54.56 99 ILE A CA 1
ATOM 787 C C . ILE A 1 99 ? 33.492 22.904 -16.837 1.00 54.56 99 ILE A C 1
ATOM 789 O O . ILE A 1 99 ? 34.247 22.023 -17.241 1.00 54.56 99 ILE A O 1
ATOM 793 N N . THR A 1 100 ? 33.721 24.190 -17.129 1.00 45.94 100 THR A N 1
ATOM 794 C CA . THR A 1 100 ? 34.773 24.629 -18.074 1.00 45.94 100 THR A CA 1
ATOM 795 C C . THR A 1 100 ? 35.963 25.333 -17.405 1.00 45.94 100 THR A C 1
ATOM 797 O O . THR A 1 100 ? 36.597 26.180 -18.037 1.00 45.94 100 THR A O 1
ATOM 800 N N . LYS A 1 101 ? 36.272 25.020 -16.140 1.00 42.91 101 LYS A N 1
ATOM 801 C CA . LYS A 1 101 ? 37.459 25.544 -15.446 1.00 42.91 101 LYS A CA 1
ATOM 802 C C . LYS A 1 101 ? 38.518 24.474 -15.209 1.00 42.91 101 LYS A C 1
ATOM 804 O O . LYS A 1 101 ? 38.140 23.356 -14.801 1.00 42.91 101 LYS A O 1
#

Mean predicted aligned error: 13.29 Å

Secondary structure (DSSP, 8-state):
--HHHHHHHHHTT--TTS-HHHHGGGHHHHHHH--SHHHHHHHHHIIIIIH---HHHHHHHS----SS--------SS-------PPPGGGHHHHHHHTT-

Radius of gyration: 18.22 Å; Cα contacts (8 Å, |Δi|>4): 63; chains: 1; bounding box: 49×44×31 Å